Protein AF-A0A7C7U8J5-F1 (afdb_monomer_lite)

Secondary structure (DSSP, 8-state):
-PEEEEEE--SHHHHHHHHHHHT-TTEEEEEEE-SSGGGTT--GGG-

Sequence (47 aa):
MTQRVVVWGPGNVGLAAIRGVARNPALDLVGVIAHNPDKAGVDPGTL

Structure (mmCIF, N/CA/C/O backbone):
data_AF-A0A7C7U8J5-F1
#
_entry.id   AF-A0A7C7U8J5-F1
#
loop_
_atom_site.group_PDB
_atom_site.id
_atom_site.type_symbol
_atom_site.label_atom_id
_atom_site.label_alt_id
_atom_site.label_comp_id
_atom_site.label_asym_id
_atom_site.label_entity_id
_atom_site.label_seq_id
_atom_site.pdbx_PDB_ins_code
_atom_site.Cartn_x
_atom_site.Cartn_y
_atom_site.Cartn_z
_atom_site.occupancy
_atom_site.B_iso_or_equiv
_atom_site.auth_seq_id
_atom_site.auth_comp_id
_atom_site.auth_asym_id
_atom_site.auth_atom_id
_atom_site.pdbx_PDB_model_num
ATOM 1 N N . MET A 1 1 ? -16.221 1.948 11.887 1.00 75.56 1 MET A N 1
ATOM 2 C CA . MET A 1 1 ? -16.247 1.893 10.411 1.00 75.56 1 MET A CA 1
ATOM 3 C C . MET A 1 1 ? -14.825 2.064 9.917 1.00 75.56 1 MET A C 1
ATOM 5 O O . MET A 1 1 ? -14.150 2.955 10.417 1.00 75.56 1 MET A O 1
ATOM 9 N N . THR A 1 2 ? -14.375 1.212 9.004 1.00 92.06 2 THR A N 1
ATOM 10 C CA . THR A 1 2 ? -13.001 1.219 8.479 1.00 92.06 2 THR A CA 1
ATOM 11 C C . THR A 1 2 ? -12.939 2.080 7.218 1.00 92.06 2 THR A C 1
ATOM 13 O O . THR A 1 2 ? -13.814 1.966 6.360 1.00 92.06 2 THR A O 1
ATOM 16 N N . GLN A 1 3 ? -11.948 2.966 7.108 1.00 98.00 3 GLN A N 1
ATOM 17 C CA . GLN A 1 3 ? -11.774 3.822 5.931 1.00 98.00 3 GLN A CA 1
ATOM 18 C C . GLN A 1 3 ? -11.013 3.071 4.838 1.00 98.00 3 GLN A C 1
ATOM 20 O O . GLN A 1 3 ? -9.948 2.509 5.090 1.00 98.00 3 GLN A O 1
ATOM 25 N N . ARG A 1 4 ? -11.551 3.078 3.618 1.00 98.12 4 ARG A N 1
ATOM 26 C CA . ARG A 1 4 ? -10.934 2.428 2.455 1.00 98.12 4 ARG A CA 1
ATOM 27 C C . ARG A 1 4 ? -9.888 3.357 1.850 1.00 98.12 4 ARG A C 1
ATOM 29 O O . ARG A 1 4 ? -10.200 4.499 1.524 1.00 98.12 4 ARG A O 1
ATOM 36 N N . VAL A 1 5 ? -8.665 2.867 1.684 1.00 98.19 5 VAL A N 1
ATOM 37 C CA . VAL A 1 5 ? -7.517 3.655 1.228 1.00 98.19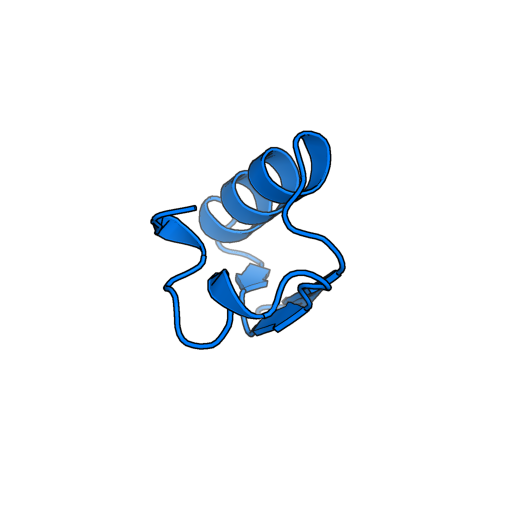 5 VAL A CA 1
ATOM 38 C C . VAL A 1 5 ? -6.918 3.040 -0.030 1.00 98.19 5 VAL A C 1
ATOM 40 O O . VAL A 1 5 ? -6.690 1.834 -0.105 1.00 98.19 5 VAL A O 1
ATOM 43 N N . VAL A 1 6 ? -6.616 3.898 -1.002 1.00 97.81 6 VAL A N 1
ATOM 44 C CA . VAL A 1 6 ? -5.786 3.568 -2.163 1.00 97.81 6 VAL A CA 1
ATOM 45 C C . VAL A 1 6 ? -4.485 4.351 -2.057 1.00 97.81 6 VAL A C 1
ATOM 47 O O . VAL A 1 6 ? -4.510 5.555 -1.805 1.00 97.81 6 VAL A O 1
ATOM 50 N N . VAL A 1 7 ? -3.350 3.685 -2.271 1.00 97.50 7 VAL A N 1
ATOM 51 C CA . VAL A 1 7 ? -2.044 4.356 -2.355 1.00 97.50 7 VAL A CA 1
ATOM 52 C C . VAL A 1 7 ? -1.644 4.504 -3.818 1.00 97.50 7 VAL A C 1
ATOM 54 O O . VAL A 1 7 ? -1.479 3.516 -4.532 1.00 97.50 7 VAL A O 1
ATOM 57 N N . TRP A 1 8 ? -1.460 5.740 -4.275 1.00 96.94 8 TRP A N 1
ATOM 58 C CA . TRP A 1 8 ? -0.973 6.015 -5.625 1.00 96.94 8 TRP A CA 1
ATOM 59 C C . TRP A 1 8 ? 0.544 6.217 -5.608 1.00 96.94 8 TRP A C 1
ATOM 61 O O . TRP A 1 8 ? 1.046 7.238 -5.147 1.00 96.94 8 TRP A O 1
ATOM 71 N N . GLY A 1 9 ? 1.268 5.226 -6.131 1.00 95.50 9 GLY A N 1
ATOM 72 C CA . GLY A 1 9 ? 2.715 5.245 -6.320 1.00 95.50 9 GLY A CA 1
ATOM 73 C C . GLY A 1 9 ? 3.479 4.469 -5.241 1.00 95.50 9 GLY A C 1
ATOM 74 O O . GLY A 1 9 ? 3.885 5.070 -4.249 1.00 95.50 9 GLY A O 1
ATOM 75 N N . PRO A 1 10 ? 3.779 3.167 -5.433 1.00 94.69 10 PRO A N 1
ATOM 76 C CA . PRO A 1 10 ? 4.592 2.365 -4.510 1.00 94.69 10 PRO A CA 1
ATOM 77 C C . PRO A 1 10 ? 6.100 2.611 -4.711 1.00 94.69 10 PRO A C 1
ATOM 79 O O . PRO A 1 10 ? 6.859 1.705 -5.064 1.00 94.69 10 PRO A O 1
ATOM 82 N N . GLY A 1 11 ? 6.523 3.869 -4.572 1.00 92.88 11 GLY A N 1
ATOM 83 C CA . GLY A 1 11 ? 7.934 4.251 -4.439 1.00 92.88 11 GLY A CA 1
ATOM 84 C C . GLY A 1 11 ? 8.390 4.209 -2.976 1.00 92.88 11 GLY A C 1
ATOM 85 O O . GLY A 1 11 ? 7.673 3.695 -2.122 1.00 92.88 11 GLY A O 1
ATOM 86 N N . ASN A 1 12 ? 9.538 4.813 -2.656 1.00 92.00 12 ASN A N 1
ATOM 87 C CA . ASN A 1 12 ? 10.096 4.802 -1.291 1.00 92.00 12 ASN A CA 1
ATOM 88 C C . ASN A 1 12 ? 9.091 5.267 -0.220 1.00 92.00 12 ASN A C 1
ATOM 90 O O . ASN A 1 12 ? 8.900 4.598 0.793 1.00 92.00 12 ASN A O 1
ATOM 94 N N . VAL A 1 13 ? 8.400 6.385 -0.465 1.00 95.62 13 VAL A N 1
ATOM 95 C CA . VAL A 1 13 ? 7.372 6.905 0.456 1.00 95.62 13 VAL A CA 1
ATOM 96 C C . VAL A 1 13 ? 6.082 6.085 0.378 1.00 95.62 13 VAL A C 1
ATOM 98 O O . VAL A 1 13 ? 5.458 5.819 1.401 1.00 95.62 13 VAL A O 1
ATOM 101 N N . GLY A 1 14 ? 5.701 5.628 -0.816 1.00 95.88 14 GLY A N 1
ATOM 102 C CA . GLY A 1 14 ? 4.507 4.806 -1.010 1.00 95.88 14 GLY A CA 1
ATOM 103 C C . GLY A 1 14 ? 4.554 3.487 -0.246 1.00 95.88 14 GLY A C 1
ATOM 104 O O . GLY A 1 14 ? 3.556 3.099 0.349 1.00 95.88 14 GLY A O 1
ATOM 105 N N . LEU A 1 15 ? 5.717 2.832 -0.181 1.00 95.88 15 LEU A N 1
ATOM 106 C CA . LEU A 1 15 ? 5.909 1.624 0.627 1.00 95.88 15 LEU A CA 1
ATOM 107 C C . LEU A 1 15 ? 5.739 1.902 2.123 1.00 95.88 15 LEU A C 1
ATOM 109 O O . LEU A 1 15 ? 5.120 1.111 2.835 1.00 95.88 15 LEU A O 1
ATOM 113 N N . ALA A 1 16 ? 6.240 3.040 2.610 1.00 96.81 16 ALA A N 1
ATOM 114 C CA . ALA A 1 16 ? 5.997 3.457 3.988 1.00 96.81 16 ALA A CA 1
ATOM 115 C C . ALA A 1 16 ? 4.500 3.710 4.241 1.00 96.81 16 ALA A C 1
ATOM 117 O O . ALA A 1 16 ? 3.976 3.267 5.264 1.00 96.81 16 ALA A O 1
ATOM 118 N N . ALA A 1 17 ? 3.798 4.339 3.292 1.00 97.38 17 ALA A N 1
ATOM 119 C CA . ALA A 1 17 ? 2.357 4.568 3.370 1.00 97.38 17 ALA A CA 1
ATOM 120 C C . ALA A 1 17 ? 1.559 3.253 3.373 1.00 97.38 17 ALA A C 1
ATOM 122 O O . ALA A 1 17 ? 0.740 3.056 4.265 1.00 97.38 17 ALA A O 1
ATOM 123 N N . ILE A 1 18 ? 1.846 2.318 2.458 1.00 97.31 18 ILE A N 1
ATOM 124 C CA . ILE A 1 18 ? 1.235 0.975 2.399 1.00 97.31 18 ILE A CA 1
ATOM 125 C C . ILE A 1 18 ? 1.375 0.263 3.746 1.00 97.31 18 ILE A C 1
ATOM 127 O O . ILE A 1 18 ? 0.390 -0.202 4.316 1.00 97.31 18 ILE A O 1
ATOM 131 N N . ARG A 1 19 ? 2.589 0.245 4.306 1.00 96.62 19 ARG A N 1
ATOM 132 C CA . ARG A 1 19 ? 2.868 -0.372 5.609 1.00 96.62 19 ARG A CA 1
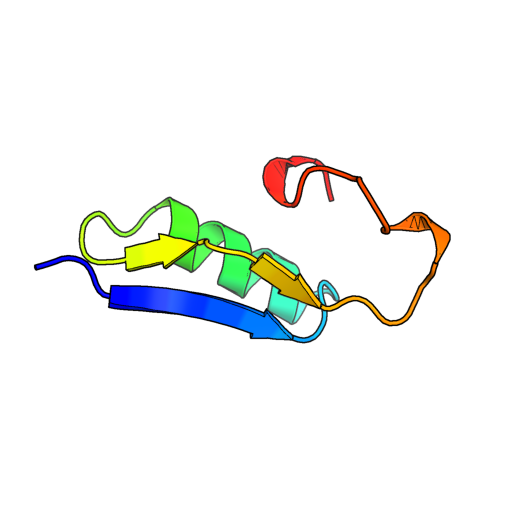ATOM 133 C C . ARG A 1 19 ? 2.176 0.346 6.770 1.00 96.62 19 ARG A C 1
ATOM 135 O O . ARG A 1 19 ? 1.848 -0.293 7.765 1.00 96.62 19 ARG A O 1
ATOM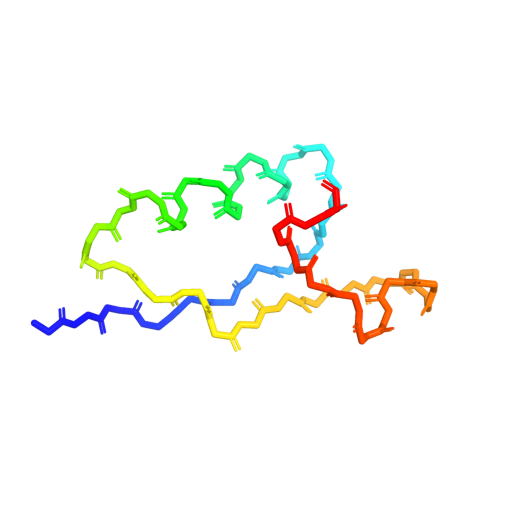 142 N N . GLY A 1 20 ? 2.001 1.663 6.680 1.00 97.00 20 GLY A N 1
ATOM 143 C CA . GLY A 1 20 ? 1.258 2.454 7.660 1.00 97.00 20 GLY A CA 1
ATOM 144 C C . GLY A 1 20 ? -0.234 2.128 7.640 1.00 97.00 20 GLY A C 1
ATOM 145 O O . GLY A 1 20 ? -0.816 1.881 8.692 1.00 97.00 20 GLY A O 1
ATOM 146 N N . VAL A 1 21 ? -0.825 2.052 6.444 1.00 97.31 21 VAL A N 1
ATOM 147 C CA . VAL A 1 21 ? -2.228 1.664 6.243 1.00 97.31 21 VAL A CA 1
ATOM 148 C C . VAL A 1 21 ? -2.462 0.241 6.747 1.00 97.31 21 VAL A C 1
ATOM 150 O O . VAL A 1 21 ? -3.341 0.039 7.575 1.00 97.31 21 VAL A O 1
ATOM 153 N N . ALA A 1 22 ? -1.628 -0.722 6.342 1.00 95.75 22 ALA A N 1
ATOM 154 C CA . ALA A 1 22 ? -1.768 -2.131 6.723 1.00 95.75 22 ALA A CA 1
ATOM 155 C C . ALA A 1 22 ? -1.663 -2.388 8.239 1.00 95.75 22 ALA A C 1
ATOM 157 O O . ALA A 1 22 ? -2.170 -3.390 8.735 1.00 95.75 22 ALA A O 1
ATOM 158 N N . ARG A 1 23 ? -0.996 -1.499 8.988 1.00 97.00 23 ARG A N 1
ATOM 159 C CA . ARG A 1 23 ? -0.860 -1.597 10.4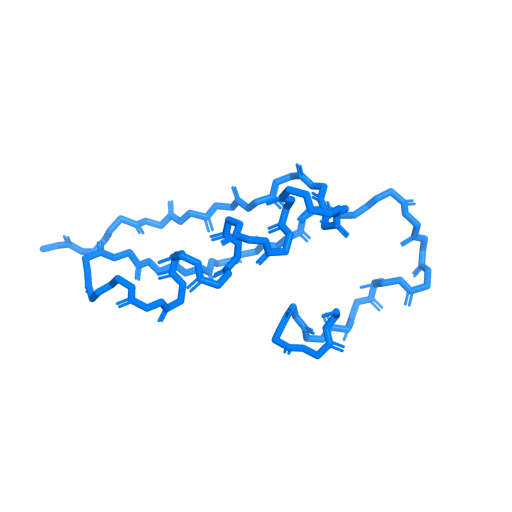51 1.00 97.00 23 ARG A CA 1
ATOM 160 C C . ARG A 1 23 ? -1.942 -0.849 11.226 1.00 97.00 23 ARG A C 1
ATOM 162 O O . ARG A 1 23 ? -1.992 -0.976 12.447 1.00 97.00 23 ARG A O 1
ATOM 169 N N . ASN A 1 24 ? -2.776 -0.058 10.558 1.00 97.50 24 ASN A N 1
ATOM 170 C CA . ASN A 1 24 ? -3.801 0.734 11.216 1.00 97.50 24 ASN A CA 1
ATOM 171 C C . ASN A 1 24 ? -5.155 0.004 11.160 1.00 97.50 24 ASN A C 1
ATOM 173 O O . ASN A 1 24 ? -5.748 -0.064 10.087 1.00 97.50 24 ASN A O 1
ATOM 177 N N . PRO A 1 25 ? -5.704 -0.472 12.293 1.00 96.69 25 PRO A N 1
ATOM 178 C CA . PRO A 1 25 ? -6.970 -1.210 12.310 1.00 96.69 25 PRO A CA 1
ATOM 179 C C . PRO A 1 25 ? -8.189 -0.373 11.882 1.00 96.69 25 PRO A C 1
ATOM 181 O O . PRO A 1 25 ? -9.256 -0.925 11.627 1.00 96.69 25 PRO A O 1
ATOM 184 N N . ALA A 1 26 ? -8.058 0.955 11.806 1.00 98.06 26 ALA A N 1
ATOM 185 C CA . ALA A 1 26 ? -9.102 1.837 11.294 1.00 98.06 26 ALA A CA 1
ATOM 186 C C . ALA A 1 26 ? -9.077 1.992 9.761 1.00 98.06 26 ALA A C 1
ATOM 188 O O . ALA A 1 26 ? -9.991 2.614 9.213 1.00 98.06 26 ALA A O 1
ATOM 189 N N . LEU A 1 27 ? -8.065 1.453 9.070 1.00 98.38 27 LEU A N 1
ATOM 1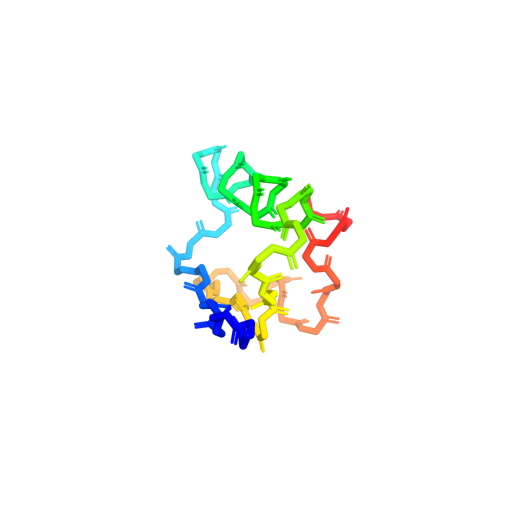90 C CA . LEU A 1 27 ? -7.877 1.584 7.625 1.00 98.38 27 LEU A CA 1
ATOM 191 C C . LEU A 1 27 ? -7.883 0.219 6.924 1.00 98.38 27 LEU A C 1
ATOM 193 O O . LEU A 1 27 ? -7.484 -0.791 7.492 1.00 98.38 27 LEU A O 1
ATOM 197 N N . ASP A 1 28 ? -8.324 0.217 5.671 1.00 97.75 28 ASP A N 1
ATOM 198 C CA . ASP A 1 28 ? -8.346 -0.944 4.782 1.00 97.75 28 ASP A CA 1
ATOM 199 C C . ASP A 1 28 ? -7.625 -0.580 3.477 1.00 97.75 28 ASP A C 1
ATOM 201 O O . ASP A 1 28 ? -8.050 0.342 2.772 1.00 97.75 28 ASP A O 1
ATOM 205 N N . LEU A 1 29 ? -6.510 -1.253 3.170 1.00 97.31 29 LEU A N 1
ATOM 206 C CA . LEU A 1 29 ? -5.778 -1.041 1.919 1.00 97.31 29 LEU A CA 1
ATOM 207 C C . LEU A 1 29 ? -6.477 -1.806 0.796 1.00 97.31 29 LEU A C 1
ATOM 209 O O . LEU A 1 29 ? -6.321 -3.015 0.665 1.00 97.31 29 LEU A O 1
ATOM 213 N N . VAL A 1 30 ? -7.204 -1.083 -0.052 1.00 97.38 30 VAL A N 1
ATOM 214 C CA . VAL A 1 30 ? -8.067 -1.695 -1.078 1.00 97.38 30 VAL A CA 1
ATOM 215 C C . VAL A 1 30 ? -7.477 -1.637 -2.483 1.00 97.38 30 VAL A C 1
ATOM 217 O O . VAL A 1 30 ? -8.076 -2.146 -3.427 1.00 97.38 30 VAL A O 1
ATOM 220 N N . GLY A 1 31 ? -6.317 -1.001 -2.642 1.00 96.38 31 GLY A N 1
ATOM 221 C CA . GLY A 1 31 ? -5.618 -0.946 -3.916 1.00 96.38 31 GLY A CA 1
ATOM 222 C C . GLY A 1 31 ? -4.337 -0.126 -3.872 1.00 96.38 31 GLY A C 1
ATOM 223 O O . GLY A 1 31 ? -4.152 0.753 -3.026 1.00 96.38 31 GLY A O 1
ATOM 224 N N . VAL A 1 32 ? -3.459 -0.401 -4.833 1.00 97.00 32 VAL A N 1
ATOM 225 C CA . VAL A 1 32 ? -2.246 0.375 -5.087 1.00 97.00 32 VAL A CA 1
ATOM 226 C C . VAL A 1 32 ? -2.147 0.648 -6.578 1.00 97.00 32 VAL A C 1
ATOM 228 O O . VAL A 1 32 ? -2.251 -0.267 -7.390 1.00 97.00 32 VAL A O 1
ATOM 231 N N . ILE A 1 33 ? -1.944 1.912 -6.938 1.00 96.50 33 ILE A N 1
ATOM 232 C CA . ILE A 1 33 ? -1.764 2.326 -8.331 1.00 96.50 33 ILE A CA 1
ATOM 233 C C . ILE A 1 33 ? -0.270 2.490 -8.577 1.00 96.50 33 ILE A C 1
ATOM 235 O O . ILE A 1 33 ? 0.383 3.322 -7.945 1.00 96.50 33 ILE A O 1
ATOM 239 N N . ALA A 1 34 ? 0.280 1.705 -9.498 1.00 95.38 34 ALA A N 1
ATOM 240 C CA . ALA A 1 34 ? 1.674 1.785 -9.910 1.00 95.38 34 ALA A CA 1
ATOM 241 C C . ALA A 1 34 ? 1.783 2.263 -11.361 1.00 95.38 34 ALA A C 1
ATOM 243 O O . ALA A 1 34 ? 0.922 1.975 -12.184 1.00 95.38 34 ALA A O 1
ATOM 244 N N . HIS A 1 35 ? 2.862 2.986 -11.667 1.00 93.69 35 HIS A N 1
ATOM 245 C CA . HIS A 1 35 ? 3.202 3.336 -13.047 1.00 93.69 35 HIS A CA 1
ATOM 246 C C . HIS A 1 35 ? 3.991 2.220 -13.749 1.00 93.69 35 HIS A C 1
ATOM 248 O O . HIS A 1 35 ? 3.787 1.987 -14.934 1.00 93.69 35 HIS A O 1
ATOM 254 N N . ASN A 1 36 ? 4.881 1.525 -13.025 1.00 93.50 36 ASN A N 1
ATOM 255 C CA . ASN A 1 36 ? 5.656 0.422 -13.593 1.00 93.50 36 ASN A CA 1
ATOM 256 C C . ASN A 1 36 ? 4.737 -0.802 -13.831 1.00 93.50 36 ASN A C 1
ATOM 258 O O . ASN A 1 36 ? 4.180 -1.302 -12.846 1.00 93.50 36 ASN A O 1
ATOM 262 N N . PRO A 1 37 ? 4.603 -1.297 -15.079 1.00 93.56 37 PRO A N 1
ATOM 263 C CA . PRO A 1 37 ? 3.793 -2.473 -15.399 1.00 93.56 37 PRO A CA 1
ATOM 264 C C . PRO A 1 37 ? 4.248 -3.754 -14.686 1.00 93.56 37 PRO A C 1
ATOM 266 O O . PRO A 1 37 ? 3.402 -4.593 -14.396 1.00 93.56 37 PRO A O 1
ATOM 269 N N . ASP A 1 38 ? 5.524 -3.884 -14.307 1.00 93.88 38 ASP A N 1
ATOM 270 C CA . ASP A 1 38 ? 6.046 -5.062 -13.590 1.00 93.88 38 ASP A CA 1
ATOM 271 C C . ASP A 1 38 ? 5.407 -5.253 -12.205 1.00 93.88 38 ASP A C 1
ATOM 273 O O . ASP A 1 38 ? 5.487 -6.323 -11.609 1.00 93.88 38 ASP A O 1
ATOM 277 N N . LYS A 1 39 ? 4.781 -4.199 -11.665 1.00 91.94 39 LYS A N 1
ATOM 278 C CA . LYS A 1 39 ? 4.081 -4.230 -10.374 1.00 91.94 39 LYS A CA 1
ATOM 279 C C . LYS A 1 39 ? 2.599 -4.586 -10.514 1.00 91.94 39 LYS A C 1
ATOM 281 O O . LYS A 1 39 ? 1.910 -4.708 -9.502 1.00 91.94 39 LYS A O 1
ATOM 286 N N . ALA A 1 40 ? 2.080 -4.723 -11.734 1.00 93.25 40 ALA A N 1
ATOM 287 C CA . ALA A 1 40 ? 0.692 -5.105 -11.953 1.00 93.25 40 ALA A CA 1
ATOM 288 C C . ALA A 1 40 ? 0.458 -6.553 -11.494 1.00 93.25 40 ALA A C 1
ATOM 290 O O . ALA A 1 40 ? 1.183 -7.464 -11.881 1.00 93.25 40 ALA A O 1
ATOM 291 N N . GLY A 1 41 ? -0.561 -6.765 -10.656 1.00 92.56 41 GLY A N 1
ATOM 292 C CA . GLY A 1 41 ? -0.888 -8.087 -10.106 1.00 92.56 41 GLY A CA 1
ATOM 293 C C . GLY A 1 41 ? 0.027 -8.564 -8.972 1.00 92.56 41 GLY A C 1
ATOM 294 O O . GLY A 1 41 ? -0.198 -9.648 -8.442 1.00 92.56 41 GLY A O 1
ATOM 295 N N . VAL A 1 42 ? 1.020 -7.765 -8.573 1.00 94.62 42 VAL A N 1
ATOM 296 C CA . VAL A 1 42 ? 1.882 -8.055 -7.421 1.00 94.62 42 VAL A CA 1
ATOM 297 C C . VAL A 1 42 ? 1.201 -7.582 -6.138 1.00 94.62 42 VAL A C 1
ATOM 299 O O . VAL A 1 42 ? 0.651 -6.479 -6.0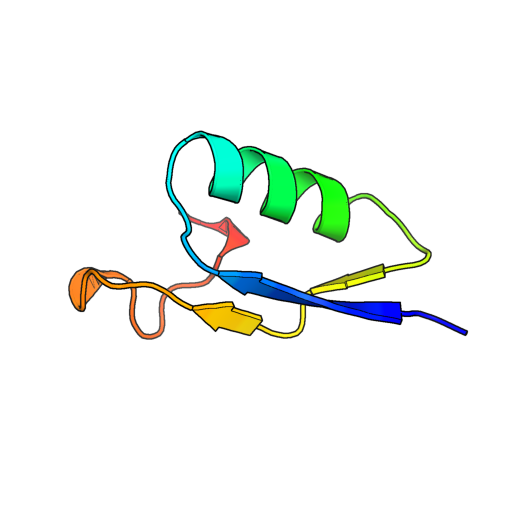91 1.00 94.62 42 VAL A O 1
ATOM 302 N N . ASP A 1 43 ? 1.256 -8.404 -5.091 1.00 94.69 43 ASP A N 1
ATOM 303 C CA . ASP A 1 43 ? 0.768 -8.022 -3.768 1.00 94.69 43 ASP A CA 1
ATOM 304 C C . ASP A 1 43 ? 1.566 -6.819 -3.226 1.00 94.69 43 ASP A C 1
ATOM 306 O O . ASP A 1 43 ? 2.794 -6.886 -3.129 1.00 94.69 43 ASP A O 1
ATOM 310 N N . PRO A 1 44 ? 0.914 -5.713 -2.823 1.00 92.75 44 PRO A N 1
ATOM 311 C CA . PRO A 1 44 ? 1.610 -4.569 -2.245 1.00 92.75 44 PRO A CA 1
ATOM 312 C C . PRO A 1 44 ? 2.435 -4.881 -0.992 1.00 92.75 44 PRO A C 1
ATOM 314 O O . PRO A 1 44 ? 3.353 -4.125 -0.674 1.00 92.75 44 PRO A O 1
ATOM 317 N N . GLY A 1 45 ? 2.116 -5.966 -0.278 1.00 90.50 45 GLY A N 1
ATOM 318 C CA . GLY A 1 45 ? 2.894 -6.451 0.860 1.00 90.50 45 GLY A CA 1
ATOM 319 C C . GLY A 1 45 ? 4.273 -7.004 0.486 1.00 90.50 45 GLY A C 1
ATOM 320 O O . GLY A 1 45 ? 5.153 -7.038 1.348 1.00 90.50 45 GLY A O 1
ATOM 321 N N . THR A 1 46 ? 4.488 -7.384 -0.780 1.00 91.69 46 THR A N 1
ATOM 322 C CA . THR A 1 46 ? 5.747 -7.962 -1.283 1.00 91.69 46 THR A CA 1
ATOM 323 C C . THR A 1 46 ? 6.612 -6.979 -2.080 1.00 91.69 46 THR A C 1
ATOM 325 O O . THR A 1 46 ? 7.642 -7.387 -2.615 1.00 91.69 46 THR A O 1
ATOM 328 N N . LEU A 1 47 ? 6.185 -5.715 -2.207 1.00 84.81 47 LEU A N 1
ATOM 329 C CA . LEU A 1 47 ? 6.889 -4.652 -2.944 1.00 84.81 47 LEU A CA 1
ATOM 330 C C . LEU A 1 47 ? 8.029 -3.981 -2.154 1.00 84.81 47 LEU A C 1
ATOM 332 O O . LEU A 1 47 ? 8.010 -3.968 -0.898 1.00 84.81 47 LEU A O 1
#

Radius of gyration: 10.38 Å; chains: 1; bounding box: 26×15×28 Å

pLDDT: mean 94.93, std 3.87, range [75.56, 98.38]

Foldseek 3Di:
DAAEDEQEACDPVSLVVVVVQVPDPNYDDPYYHYPDPVCPPPDSVVD